Protein 5XG5 (pdb70)

CATH classification: 2.80.10.50

Radius of gyration: 13.33 Å; Cα contacts (8 Å, |Δi|>4): 384; chains: 1; bounding box: 34×32×32 Å

Nearest PDB structures (foldseek):
  5xg5-assembly1_A  TM=1.007E+00  e=4.130E-28  synthetic construct
  5duy-assembly2_B  TM=9.718E-01  e=3.790E-18  Crenomytilus grayanus
  3wmv-assembly1_B  TM=9.701E-01  e=1.271E-17  Mytilus galloprovincialis
  6bfm-assembly1_A  TM=9.701E-01  e=1.340E-17  Mytilus californianus
  8bad-assembly1_A  TM=8.390E-01  e=9.333E-09  Bacillus thuringiensis

B-factor: mean 15.12, std 8.17, range [5.8, 57.28]

Structure (mmCIF, N/CA/C/O backbone):
data_5XG5
#
_entry.id   5XG5
#
_cell.length_a   42.782
_cell.length_b   38.677
_cell.length_c   42.761
_cell.angle_alpha   90.000
_cell.angle_beta   97.560
_cell.angle_gamma   90.000
#
_symmetry.space_group_name_H-M   'P 1 21 1'
#
loop_
_entity.id
_entity.type
_entity.pdbx_description
1 polymer MITSUBA-1
2 non-polymer 2-acetamido-2-deoxy-alpha-D-galactopyranose
3 water water
#
loop_
_atom_site.group_PDB
_atom_site.id
_atom_site.type_symbol
_atom_site.label_atom_id
_atom_site.label_alt_id
_atom_site.label_comp_id
_atom_site.label_asym_id
_atom_site.label_entity_id
_atom_site.label_seq_id
_atom_site.pdbx_PDB_ins_code
_atom_site.Cartn_x
_atom_site.Cartn_y
_atom_site.Cartn_z
_atom_site.occupancy
_atom_site.B_iso_or_equiv
_atom_site.auth_seq_id
_atom_site.auth_comp_id
_atom_site.auth_asym_id
_atom_site.auth_atom_id
_atom_site.pdbx_PDB_model_num
ATOM 1 N N . HIS A 1 1 ? -4.584 6.363 1.522 1.00 29.43 -1 HIS A N 1
ATOM 2 C CA . HIS A 1 1 ? -5.243 5.738 2.637 1.00 30.12 -1 HIS A CA 1
ATOM 3 C C . HIS A 1 1 ? -4.677 4.384 2.468 1.00 30.10 -1 HIS A C 1
ATOM 4 O O . HIS A 1 1 ? -5.352 3.399 2.357 1.00 40.41 -1 HIS A O 1
ATOM 11 N N . MET A 1 2 ? -3.379 4.404 2.272 1.00 37.57 0 MET A N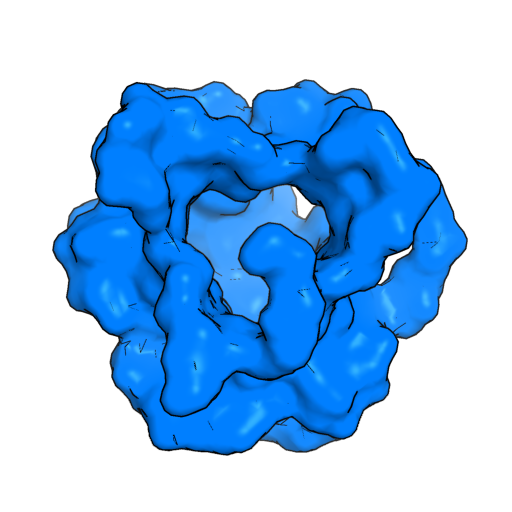 1
ATOM 12 C CA . MET A 1 2 ? -2.601 3.312 2.509 1.00 33.07 0 MET A CA 1
ATOM 13 C C . MET A 1 2 ? -2.882 2.149 1.565 1.00 29.36 0 MET A C 1
ATOM 14 O O . MET A 1 2 ? -2.176 1.192 1.700 1.00 31.40 0 MET A O 1
ATOM 19 N N . ASP A 1 3 ? -3.810 2.234 0.572 1.00 25.68 1 ASP A N 1
ATOM 20 C CA . ASP A 1 3 ? -3.789 1.250 -0.539 1.00 26.00 1 ASP A CA 1
ATOM 21 C C . ASP A 1 3 ? -2.664 1.480 -1.611 1.00 22.56 1 ASP A C 1
ATOM 22 O O . ASP A 1 3 ? -2.263 2.601 -1.836 1.00 25.97 1 ASP A O 1
ATOM 27 N N . GLY A 1 4 ? -2.211 0.404 -2.269 1.00 18.31 2 GLY A N 1
ATOM 28 C CA . GLY A 1 4 ? -1.216 0.456 -3.339 1.00 17.06 2 GLY A CA 1
ATOM 29 C C . GLY A 1 4 ? 0.215 0.325 -2.825 1.00 14.04 2 GLY A C 1
ATOM 30 O O . GLY A 1 4 ? 0.449 -0.048 -1.646 1.00 14.26 2 GLY A O 1
ATOM 31 N N . TYR A 1 5 ? 1.177 0.680 -3.650 1.00 12.80 3 TYR A N 1
ATOM 32 C CA . TYR A 1 5 ? 2.576 0.577 -3.246 1.00 11.70 3 TYR A CA 1
ATOM 33 C C . TYR A 1 5 ? 3.197 1.910 -2.907 1.00 11.47 3 TYR A C 1
ATOM 34 O O . TYR A 1 5 ? 2.833 2.923 -3.410 1.00 11.22 3 TYR A O 1
ATOM 43 N N . TYR A 1 6 ? 4.057 1.911 -1.867 1.00 10.76 4 TYR A N 1
ATOM 44 C CA . TYR A 1 6 ? 4.669 3.106 -1.281 1.00 10.68 4 TYR A CA 1
ATOM 45 C C . TYR A 1 6 ? 6.159 2.958 -1.041 1.00 8.82 4 TYR A C 1
ATOM 46 O O . TYR A 1 6 ? 6.631 1.865 -0.741 1.00 9.15 4 TYR A O 1
ATOM 55 N N . LYS A 1 7 ? 6.871 4.063 -1.178 1.00 8.21 5 LYS A N 1
ATOM 56 C CA . LYS A 1 7 ? 8.220 4.269 -0.659 1.00 8.81 5 LYS A CA 1
ATOM 57 C C . LYS A 1 7 ? 8.087 4.869 0.686 1.00 9.30 5 LYS A C 1
ATOM 58 O O . LYS A 1 7 ? 7.257 5.776 0.904 1.00 10.91 5 LYS A O 1
ATOM 64 N N . ILE A 1 8 ? 8.878 4.429 1.636 1.00 8.22 6 ILE A N 1
ATOM 65 C CA . ILE A 1 8 ? 8.849 5.001 2.996 1.00 8.62 6 ILE A CA 1
ATOM 66 C C . ILE A 1 8 ? 10.098 5.896 3.180 1.00 9.09 6 ILE A C 1
ATOM 67 O O . ILE A 1 8 ? 11.206 5.368 3.186 1.00 8.78 6 ILE A O 1
ATOM 72 N N . LYS A 1 9 ? 9.884 7.188 3.250 1.00 8.03 7 LYS A N 1
ATOM 73 C CA . LYS A 1 9 ? 10.984 8.168 3.105 1.00 8.55 7 LYS A CA 1
ATOM 74 C C . LYS A 1 9 ? 11.270 8.822 4.482 1.00 8.78 7 LYS A C 1
ATOM 75 O O . LYS A 1 9 ? 10.365 9.372 5.113 1.00 9.81 7 LYS A O 1
ATOM 81 N N . HIS A 1 10 ? 12.507 8.792 4.919 1.00 8.15 8 HIS A N 1
ATOM 82 C CA . HIS A 1 10 ? 12.932 9.479 6.161 1.00 7.90 8 HIS A CA 1
ATOM 83 C C . HIS A 1 10 ? 12.941 10.997 5.886 1.00 8.41 8 HIS A C 1
ATOM 84 O O . HIS A 1 10 ? 13.616 11.485 4.980 1.00 8.90 8 HIS A O 1
ATOM 91 N N . LYS A 1 11 ? 12.122 11.748 6.627 1.00 8.21 9 LYS A N 1
ATOM 92 C CA . LYS A 1 11 ? 12.008 13.175 6.400 1.00 9.26 9 LYS A CA 1
ATOM 93 C C . LYS A 1 11 ? 13.315 13.921 6.399 1.00 8.70 9 LYS A C 1
ATOM 94 O O . LYS A 1 11 ? 13.588 14.703 5.504 1.00 11.24 9 LYS A O 1
ATOM 100 N N . ALA A 1 12 ? 14.086 13.730 7.451 1.00 9.18 10 ALA A N 1
ATOM 101 C CA . ALA A 1 12 ? 15.276 14.522 7.600 1.00 9.71 10 ALA A CA 1
ATOM 102 C C . ALA A 1 12 ? 16.331 14.351 6.549 1.00 9.68 10 ALA A C 1
ATOM 103 O O . ALA A 1 12 ? 16.939 15.363 6.119 1.00 12.21 10 ALA A O 1
ATOM 105 N N . SER A 1 13 ? 16.534 13.115 6.082 1.00 8.80 11 SER A N 1
ATOM 106 C CA . SER A 1 13 ? 17.569 12.785 5.142 1.00 8.61 11 SER A CA 1
ATOM 107 C C . SER A 1 13 ? 17.152 12.623 3.675 1.00 8.43 11 SER A C 1
ATOM 108 O O . SER A 1 13 ? 17.966 12.692 2.786 1.00 9.04 11 SER A O 1
ATOM 111 N N . GLY A 1 14 ? 15.872 12.234 3.533 1.00 8.42 12 GLY A N 1
ATOM 112 C CA . GLY A 1 14 ? 15.376 11.873 2.226 1.00 8.27 12 GLY A CA 1
ATOM 113 C C . GLY A 1 14 ? 15.643 10.422 1.844 1.00 8.95 12 GLY A C 1
ATOM 114 O O . GLY A 1 14 ? 15.335 10.007 0.743 1.00 9.71 12 GLY A O 1
ATOM 115 N N . LYS A 1 15 ? 16.359 9.682 2.647 1.00 6.58 13 LYS A N 1
ATOM 116 C CA . LYS A 1 15 ? 16.633 8.276 2.370 1.00 7.02 13 LYS A CA 1
ATOM 117 C C . LYS A 1 15 ? 15.349 7.458 2.536 1.00 7.06 13 LYS A C 1
ATOM 118 O O . LYS A 1 15 ? 14.415 7.880 3.175 1.00 9.07 13 LYS A O 1
ATOM 124 N N . PHE A 1 16 ? 15.350 6.229 2.017 1.00 6.26 14 PHE A N 1
ATOM 125 C CA . PHE A 1 16 ? 14.222 5.338 2.014 1.00 6.34 14 PHE A CA 1
ATOM 126 C C . PHE A 1 16 ? 14.468 4.120 2.806 1.00 6.09 14 PHE A C 1
ATOM 127 O O . PHE A 1 16 ? 15.621 3.632 2.912 1.00 6.85 14 PHE A O 1
ATOM 135 N N . VAL A 1 17 ? 13.419 3.444 3.263 1.00 5.80 15 VAL A N 1
ATOM 136 C CA . VAL A 1 17 ? 13.525 2.115 3.872 1.00 6.46 15 VAL A CA 1
ATOM 137 C C . VAL A 1 17 ? 13.759 1.046 2.858 1.00 6.75 15 VAL A C 1
ATOM 138 O O . VAL A 1 17 ? 13.014 0.950 1.855 1.00 7.32 15 VAL A O 1
ATOM 142 N N . HIS A 1 18 ? 14.760 0.209 3.077 1.00 6.36 16 HIS A N 1
ATOM 143 C CA . HIS A 1 18 ? 15.141 -0.919 2.273 1.00 6.28 16 HIS A CA 1
ATOM 144 C C . HIS A 1 18 ? 15.404 -2.171 3.118 1.00 7.03 16 HIS A C 1
ATOM 145 O O . HIS A 1 18 ? 15.884 -2.038 4.232 1.00 7.19 16 HIS A O 1
ATOM 152 N N . PRO A 1 19 ? 15.248 -3.365 2.618 1.00 7.18 17 PRO A N 1
ATOM 153 C CA . PRO A 1 19 ? 15.924 -4.550 3.193 1.00 7.37 17 PRO A CA 1
ATOM 154 C C . PRO A 1 19 ? 17.432 -4.345 2.982 1.00 7.10 17 PRO A C 1
ATOM 155 O O . PRO A 1 19 ? 17.838 -3.894 1.933 1.00 7.10 17 PRO A O 1
ATOM 159 N N . LYS A 1 20 ? 18.265 -4.664 3.966 1.00 7.21 18 LYS A N 1
ATOM 160 C CA . LYS A 1 20 ? 19.685 -4.681 3.746 1.00 8.23 18 LYS A CA 1
ATOM 161 C C . LYS A 1 20 ? 20.087 -5.599 2.653 1.00 8.41 18 LYS A C 1
ATOM 162 O O . LYS A 1 20 ? 19.685 -6.763 2.686 1.00 9.26 18 LYS A O 1
ATOM 168 N N . GLY A 1 21 ? 20.768 -5.034 1.657 1.00 8.02 19 GLY A N 1
ATOM 169 C CA . GLY A 1 21 ? 21.134 -5.776 0.454 1.00 7.99 19 GLY A CA 1
ATOM 170 C C . GLY A 1 21 ? 20.181 -5.584 -0.663 1.00 7.92 19 GLY A C 1
ATOM 171 O O . GLY A 1 21 ? 20.458 -6.005 -1.797 1.00 8.55 19 GLY A O 1
ATOM 172 N N . GLY A 1 22 ? 18.970 -5.041 -0.386 1.00 7.54 20 GLY A N 1
ATOM 173 C CA . GLY A 1 22 ? 18.093 -4.689 -1.463 1.00 6.98 20 GLY A CA 1
ATOM 174 C C . GLY A 1 22 ? 17.496 -5.822 -2.238 1.00 7.72 20 GLY A C 1
ATOM 175 O O . GLY A 1 22 ? 17.044 -5.568 -3.420 1.00 7.68 20 GLY A O 1
ATOM 176 N N . SER A 1 23 ? 17.413 -7.019 -1.688 1.00 7.14 21 SER A N 1
ATOM 177 C CA . SER A 1 23 ? 16.973 -8.149 -2.525 1.00 8.07 21 SER A CA 1
ATOM 178 C C . SER A 1 23 ? 15.464 -8.349 -2.647 1.00 7.63 21 SER A C 1
ATOM 179 O O . SER A 1 23 ? 14.683 -7.882 -1.809 1.00 8.31 21 SER A O 1
ATOM 182 N N . SER A 1 24 ? 15.055 -8.985 -3.755 1.00 8.32 22 SER A N 1
ATOM 183 C CA . SER A 1 24 ? 13.698 -9.387 -3.829 1.00 9.16 22 SER A CA 1
ATOM 184 C C . SER A 1 24 ? 13.296 -10.460 -2.860 1.00 9.33 22 SER A C 1
ATOM 185 O O . SER A 1 24 ? 12.064 -10.563 -2.482 1.00 10.58 22 SER A O 1
ATOM 188 N N . ASN A 1 25 ? 14.235 -11.299 -2.398 1.00 9.08 23 ASN A N 1
ATOM 189 C CA . ASN A 1 25 ? 13.934 -12.463 -1.595 1.00 9.87 23 ASN A CA 1
ATOM 190 C C . ASN A 1 25 ? 14.859 -12.569 -0.388 1.00 10.38 23 ASN A C 1
ATOM 191 O O . ASN A 1 25 ? 15.527 -13.600 -0.224 1.00 10.38 23 ASN A O 1
ATOM 196 N N . PRO A 1 26 ? 14.866 -11.540 0.446 1.00 11.07 24 PRO A N 1
ATOM 197 C CA . PRO A 1 26 ? 15.679 -11.622 1.685 1.00 11.65 24 PRO A CA 1
ATOM 198 C C . PRO A 1 26 ? 15.181 -12.735 2.574 1.00 11.36 24 PRO A C 1
ATOM 199 O O . PRO A 1 26 ? 13.964 -12.937 2.674 1.00 10.69 24 PRO A O 1
ATOM 203 N N . PRO A 1 27 ? 16.093 -13.429 3.308 1.00 10.59 25 PRO A N 1
ATOM 204 C CA . PRO A 1 27 ? 15.650 -14.423 4.282 1.00 11.60 25 PRO A CA 1
ATOM 205 C C . PRO A 1 27 ? 15.044 -13.751 5.514 1.00 10.64 25 PRO A C 1
ATOM 206 O O . PRO A 1 27 ? 15.205 -12.535 5.779 1.00 9.80 25 PRO A O 1
ATOM 210 N N . ASN A 1 28 ? 14.330 -14.545 6.268 1.00 11.18 26 ASN A N 1
ATOM 211 C CA . ASN A 1 28 ? 13.894 -14.096 7.613 1.00 9.87 26 ASN A CA 1
ATOM 212 C C . ASN A 1 28 ? 15.043 -13.500 8.444 1.00 10.45 26 ASN A C 1
ATOM 213 O O . ASN A 1 28 ? 16.186 -13.969 8.397 1.00 11.28 26 ASN A O 1
ATOM 218 N N . ASP A 1 29 ? 14.684 -12.424 9.154 1.00 10.43 27 ASP A N 1
ATOM 219 C CA . ASP A 1 29 ? 15.576 -11.659 10.039 1.00 9.54 27 ASP A CA 1
ATOM 220 C C . ASP A 1 29 ? 16.598 -10.806 9.364 1.00 9.48 27 ASP A C 1
ATOM 221 O O . ASP A 1 29 ? 17.528 -10.305 9.960 1.00 12.26 27 ASP A O 1
ATOM 226 N N . THR A 1 30 ? 16.380 -10.554 8.059 1.00 8.15 28 THR A N 1
ATOM 227 C CA . THR A 1 30 ? 17.137 -9.581 7.350 1.00 8.19 28 THR A CA 1
ATOM 228 C C . THR A 1 30 ? 16.825 -8.200 7.933 1.00 7.62 28 THR A C 1
ATOM 229 O O . THR A 1 30 ? 15.661 -7.794 8.048 1.00 8.51 28 THR A O 1
ATOM 233 N N . ASN A 1 31 ? 17.877 -7.402 8.175 1.00 8.48 29 ASN A N 1
ATOM 234 C CA . ASN A 1 31 ? 17.711 -6.069 8.751 1.00 9.37 29 ASN A CA 1
ATOM 235 C C . ASN A 1 31 ? 17.028 -5.123 7.781 1.00 8.09 29 ASN A C 1
ATOM 236 O O . ASN A 1 31 ? 17.208 -5.250 6.562 1.00 9.25 29 ASN A O 1
ATOM 241 N N . LEU A 1 32 ? 16.311 -4.161 8.270 1.00 7.09 30 LEU A N 1
ATOM 242 C CA . LEU A 1 32 ? 15.833 -3.003 7.495 1.00 7.54 30 LEU A CA 1
ATOM 243 C C . LEU A 1 32 ? 16.783 -1.881 7.708 1.00 6.70 30 LEU A C 1
ATOM 244 O O . LEU A 1 32 ? 17.272 -1.697 8.887 1.00 6.89 30 LEU A O 1
ATOM 249 N N . VAL A 1 33 ? 17.034 -1.121 6.701 1.00 6.79 31 VAL A N 1
ATOM 250 C CA . VAL A 1 33 ? 18.035 -0.068 6.682 1.00 6.45 31 VAL A CA 1
ATOM 251 C C . VAL A 1 33 ? 17.504 1.123 5.915 1.00 7.61 31 VAL A C 1
ATOM 252 O O . VAL A 1 33 ? 16.512 1.061 5.228 1.00 8.15 31 VAL A O 1
ATOM 256 N N . LEU A 1 34 ? 18.171 2.259 6.028 1.00 7.71 32 LEU A N 1
ATOM 257 C CA . LEU A 1 34 ? 17.945 3.390 5.129 1.00 7.01 32 LEU A CA 1
ATOM 258 C C . LEU A 1 34 ? 18.939 3.408 4.008 1.00 7.05 32 LEU A C 1
ATOM 259 O O . LEU A 1 34 ? 20.156 3.098 4.191 1.00 7.13 32 LEU A O 1
ATOM 264 N N . HIS A 1 35 ? 18.525 3.802 2.788 1.00 7.05 33 HIS A N 1
ATOM 265 C CA . HIS A 1 35 ? 19.397 3.922 1.647 1.00 7.15 33 HIS A CA 1
ATOM 266 C C . HIS A 1 35 ? 18.745 4.905 0.614 1.00 7.38 33 HIS A C 1
ATOM 267 O O . HIS A 1 35 ? 17.549 4.963 0.497 1.00 6.66 33 HIS A O 1
ATOM 274 N N . SER A 1 36 ? 19.579 5.685 -0.027 1.00 7.49 34 SER A N 1
ATOM 275 C CA . SER A 1 36 ? 19.148 6.646 -1.039 1.00 7.81 34 SER A CA 1
ATOM 276 C C . SER A 1 36 ? 18.470 6.079 -2.284 1.00 7.75 34 SER A C 1
ATOM 277 O O . SER A 1 36 ? 17.661 6.789 -2.910 1.00 9.48 34 SER A O 1
ATOM 280 N N . ASP A 1 37 ? 18.815 4.864 -2.638 1.00 7.55 35 ASP A N 1
ATOM 281 C CA . ASP A 1 37 ? 18.390 4.322 -3.937 1.00 8.32 35 ASP A CA 1
ATOM 282 C C . ASP A 1 37 ? 16.849 4.039 -3.961 1.00 8.34 35 ASP A C 1
ATOM 283 O O . ASP A 1 37 ? 16.180 3.802 -2.972 1.00 8.85 35 ASP A O 1
ATOM 288 N N . LYS A 1 38 ? 16.300 4.114 -5.196 1.00 8.64 36 LYS A N 1
ATOM 289 C CA . LYS A 1 38 ? 14.934 3.779 -5.517 1.00 10.29 36 LYS A CA 1
ATOM 290 C C . LYS A 1 38 ? 14.940 2.683 -6.563 1.00 8.69 36 LYS A C 1
ATOM 291 O O . LYS A 1 38 ? 15.688 2.729 -7.573 1.00 11.00 36 LYS A O 1
ATOM 297 N N . HIS A 1 39 ? 14.076 1.720 -6.293 1.00 9.31 37 HIS A N 1
ATOM 298 C CA . HIS A 1 39 ? 13.861 0.557 -7.110 1.00 8.22 37 HIS A CA 1
ATOM 299 C C . HIS A 1 39 ? 12.683 -0.286 -6.547 1.00 8.62 37 HIS A C 1
ATOM 300 O O . HIS A 1 39 ? 12.102 0.021 -5.512 1.00 9.22 37 HIS A O 1
ATOM 307 N N . GLU A 1 40 ? 12.297 -1.348 -7.266 1.00 9.44 38 GLU A N 1
ATOM 308 C CA . GLU A 1 40 ? 11.111 -2.016 -6.911 1.00 10.53 38 GLU A CA 1
ATOM 309 C C . GLU A 1 40 ? 11.228 -2.821 -5.625 1.00 10.06 38 GLU A C 1
ATOM 310 O O . GLU A 1 40 ? 10.239 -3.257 -5.052 1.00 9.31 38 GLU A O 1
ATOM 316 N N . ARG A 1 41 ? 12.464 -3.040 -5.175 1.00 7.91 39 ARG A N 1
ATOM 317 C CA . ARG A 1 41 ? 12.769 -3.796 -3.927 1.00 8.02 39 ARG A CA 1
ATOM 318 C C . ARG A 1 41 ? 12.774 -2.942 -2.700 1.00 7.62 39 ARG A C 1
ATOM 319 O O . ARG A 1 41 ? 13.047 -3.437 -1.601 1.00 8.16 39 ARG A O 1
ATOM 327 N N . MET A 1 42 ? 12.371 -1.678 -2.822 1.00 8.30 40 MET A N 1
ATOM 328 C CA . MET A 1 42 ? 12.174 -0.794 -1.674 1.00 7.56 40 MET A CA 1
ATOM 329 C C . MET A 1 42 ? 10.720 -0.317 -1.591 1.00 8.73 40 MET A C 1
ATOM 330 O O . MET A 1 42 ? 10.438 0.613 -0.863 1.00 9.23 40 MET A O 1
ATOM 335 N N . LEU A 1 43 ? 9.800 -1.020 -2.284 1.00 8.16 41 LEU A N 1
ATOM 336 C CA . LEU A 1 43 ? 8.381 -0.712 -2.168 1.00 7.84 41 LEU A CA 1
ATOM 337 C C . LEU A 1 43 ? 7.737 -1.559 -1.081 1.00 7.91 41 LEU A C 1
ATOM 338 O O . LEU A 1 43 ? 8.091 -2.734 -0.868 1.00 8.10 41 LEU A O 1
ATOM 343 N N . PHE A 1 44 ? 6.765 -0.972 -0.416 1.00 8.50 42 PHE A N 1
ATOM 344 C CA . PHE A 1 44 ? 5.980 -1.565 0.664 1.00 8.04 42 PHE A CA 1
ATOM 345 C C . PHE A 1 44 ? 4.499 -1.394 0.477 1.00 9.90 42 PHE A C 1
ATOM 346 O O . PHE A 1 44 ? 4.058 -0.499 -0.292 1.00 10.70 42 PHE A O 1
ATOM 354 N N . GLN A 1 45 ? 3.747 -2.299 1.037 1.00 10.49 43 GLN A N 1
ATOM 355 C CA . GLN A 1 45 ? 2.273 -2.211 1.084 1.00 13.56 43 GLN A CA 1
ATOM 356 C C . GLN A 1 45 ? 1.907 -2.139 2.534 1.00 12.73 43 GLN A C 1
ATOM 357 O O . GLN A 1 45 ? 2.555 -2.717 3.418 1.00 13.45 43 GLN A O 1
ATOM 363 N N . PHE A 1 46 ? 0.781 -1.518 2.845 1.00 13.06 44 PHE A N 1
ATOM 364 C CA . PHE A 1 46 ? 0.318 -1.412 4.237 1.00 14.06 44 PHE A CA 1
ATOM 365 C C . PHE A 1 46 ? -1.001 -2.175 4.319 1.00 13.60 44 PHE A C 1
ATOM 366 O O . PHE A 1 46 ? -1.931 -1.907 3.518 1.00 16.97 44 PHE A O 1
ATOM 374 N N . VAL A 1 47 ? -1.074 -3.150 5.144 1.00 13.63 45 VAL A N 1
ATOM 375 C CA . VAL A 1 47 ? -2.253 -3.966 5.257 1.00 14.76 45 VAL A CA 1
ATOM 376 C C . VAL A 1 47 ? -3.037 -3.546 6.468 1.00 14.10 45 VAL A C 1
ATOM 377 O O . VAL A 1 47 ? -2.607 -3.709 7.610 1.00 13.66 45 VAL A O 1
ATOM 381 N N . ASP A 1 48 ? -4.197 -2.887 6.240 1.00 18.44 46 ASP A N 1
ATOM 382 C CA . ASP A 1 48 ? -5.030 -2.378 7.272 1.00 21.48 46 ASP A CA 1
ATOM 383 C C . ASP A 1 48 ? -5.857 -3.471 7.954 1.00 21.81 46 ASP A C 1
ATOM 384 O O . ASP A 1 48 ? -6.555 -4.216 7.306 1.00 23.31 46 ASP A O 1
ATOM 389 N N . LEU A 1 49 ? -5.668 -3.638 9.253 1.00 21.17 47 LEU A N 1
ATOM 390 C CA . LEU A 1 49 ? -6.369 -4.669 10.001 1.00 22.10 47 LEU A CA 1
ATOM 391 C C . LEU A 1 49 ? -7.600 -4.085 10.666 1.00 26.24 47 LEU A C 1
ATOM 392 O O . LEU A 1 49 ? -8.370 -4.816 11.333 1.00 29.80 47 LEU A O 1
ATOM 397 N N . GLY A 1 50 ? -7.802 -2.793 10.492 1.00 25.80 48 GLY A N 1
ATOM 398 C CA . GLY A 1 50 ? -8.838 -2.088 11.224 1.00 28.69 48 GLY A CA 1
ATOM 399 C C . GLY A 1 50 ? -8.309 -1.326 12.437 1.00 30.51 48 GLY A C 1
ATOM 400 O O . GLY A 1 50 ? -7.228 -1.640 13.027 1.00 32.20 48 GLY A O 1
ATOM 401 N N . ASP A 1 51 ? -9.064 -0.292 12.765 1.00 35.30 49 ASP A N 1
ATOM 402 C CA . ASP A 1 51 ? -8.802 0.608 13.901 1.00 37.69 49 ASP A CA 1
ATOM 403 C C . ASP A 1 51 ? -7.406 1.210 13.913 1.00 32.31 49 ASP A C 1
ATOM 404 O O . ASP A 1 51 ? -6.823 1.435 14.979 1.00 39.29 49 ASP A O 1
ATOM 409 N N . GLY A 1 52 ? -6.905 1.509 12.717 1.00 28.69 50 GLY A N 1
ATOM 410 C CA . GLY A 1 52 ? -5.643 2.212 12.535 1.00 25.98 50 GLY A CA 1
ATOM 411 C C . GLY A 1 52 ? -4.387 1.360 12.759 1.00 23.50 50 GLY A C 1
ATOM 412 O O . GLY A 1 52 ? -3.296 1.924 12.795 1.00 24.00 50 GLY A O 1
ATOM 413 N N . TYR A 1 53 ? -4.512 0.036 12.917 1.00 20.01 51 TYR A N 1
ATOM 414 C CA . TYR A 1 53 ? -3.326 -0.837 12.953 1.00 18.61 51 TYR A CA 1
ATOM 415 C C . TYR A 1 53 ? -3.042 -1.565 11.668 1.00 18.54 51 TYR A C 1
ATOM 416 O O . TYR A 1 53 ? -3.932 -2.005 10.962 1.00 20.17 51 TYR A O 1
ATOM 425 N N . TYR A 1 54 ? -1.746 -1.604 11.346 1.00 13.48 52 TYR A N 1
ATOM 426 C CA . TYR A 1 54 ? -1.317 -2.053 10.089 1.00 13.20 52 TYR A CA 1
ATOM 427 C C . TYR A 1 54 ? -0.155 -3.078 10.214 1.00 12.38 52 TYR A C 1
ATOM 428 O O . TYR A 1 54 ? 0.680 -3.055 11.146 1.00 11.94 52 TYR A O 1
ATOM 437 N N . LYS A 1 55 ? -0.166 -3.979 9.307 1.00 11.01 53 LYS A N 1
ATOM 438 C CA . LYS A 1 55 ? 1.004 -4.813 8.957 1.00 12.15 53 LYS A CA 1
ATOM 439 C C . LYS A 1 55 ? 1.750 -4.038 7.831 1.00 11.96 53 LYS A C 1
ATOM 440 O O . LYS A 1 55 ? 1.123 -3.470 6.899 1.00 11.92 53 LYS A O 1
ATOM 446 N N . ILE A 1 56 ? 3.078 -3.960 7.906 1.00 9.95 54 ILE A N 1
ATOM 447 C CA . ILE A 1 56 ? 3.916 -3.322 6.908 1.00 9.89 54 ILE A CA 1
ATOM 448 C C . ILE A 1 56 ? 4.621 -4.432 6.117 1.00 9.22 54 ILE A C 1
ATOM 449 O O . ILE A 1 56 ? 5.460 -5.116 6.632 1.00 9.84 54 ILE A O 1
ATOM 454 N N . LYS A 1 57 ? 4.242 -4.583 4.861 1.00 9.17 55 LYS A N 1
ATOM 455 C CA . LYS A 1 57 ? 4.644 -5.659 3.982 1.00 10.14 55 LYS A CA 1
ATOM 456 C C . LYS A 1 57 ? 5.583 -5.197 2.892 1.00 9.30 55 LYS A C 1
ATOM 457 O O . LYS A 1 57 ? 5.298 -4.288 2.133 1.00 9.95 55 LYS A O 1
ATOM 463 N N . HIS A 1 58 ? 6.751 -5.899 2.775 1.00 8.00 56 HIS A N 1
ATOM 464 C CA . HIS A 1 58 ? 7.676 -5.681 1.735 1.00 7.78 56 HIS A CA 1
ATOM 465 C C . HIS A 1 58 ? 7.056 -6.246 0.447 1.00 8.19 56 HIS A C 1
ATOM 466 O O . HIS A 1 58 ? 6.805 -7.447 0.393 1.00 9.88 56 HIS A O 1
ATOM 473 N N . LYS A 1 59 ? 6.891 -5.424 -0.560 1.00 7.69 57 LYS A N 1
ATOM 474 C CA . LYS A 1 59 ? 6.281 -5.895 -1.816 1.00 8.62 57 LYS A CA 1
ATOM 475 C C . LYS A 1 59 ? 6.977 -7.067 -2.430 1.00 9.31 57 LYS A C 1
ATOM 476 O O . LYS A 1 59 ? 6.345 -8.127 -2.717 1.00 11.43 57 LYS A O 1
ATOM 482 N N . ALA A 1 60 ? 8.278 -6.992 -2.577 1.00 8.37 58 ALA A N 1
ATOM 483 C CA . ALA A 1 60 ? 8.978 -7.970 -3.403 1.00 8.98 58 ALA A CA 1
ATOM 484 C C . ALA A 1 60 ? 8.972 -9.338 -2.740 1.00 10.11 58 ALA A C 1
ATOM 485 O O . ALA A 1 60 ? 8.881 -10.382 -3.468 1.00 12.03 58 ALA A O 1
ATOM 487 N N . SER A 1 61 ? 9.073 -9.398 -1.421 1.00 9.64 59 SER A N 1
ATOM 488 C CA . SER A 1 61 ? 9.212 -10.690 -0.731 1.00 10.19 59 SER A CA 1
ATOM 489 C C . SER A 1 61 ? 7.949 -11.164 -0.006 1.00 9.69 59 SER A C 1
ATOM 490 O O . SER A 1 61 ? 7.859 -12.337 0.391 1.00 11.71 59 SER A O 1
ATOM 493 N N . GLY A 1 62 ? 7.039 -10.226 0.262 1.00 8.83 60 GLY A N 1
ATOM 494 C CA . GLY A 1 62 ? 5.880 -10.481 1.059 1.00 10.29 60 GLY A CA 1
ATOM 495 C C . GLY A 1 62 ? 6.123 -10.625 2.560 1.00 11.34 60 GLY A C 1
ATOM 496 O O . GLY A 1 62 ? 5.211 -10.973 3.315 1.00 13.05 60 GLY A O 1
ATOM 497 N N . LYS A 1 63 ? 7.327 -10.457 2.986 1.00 10.32 61 LYS A N 1
ATOM 498 C CA . LYS A 1 63 ? 7.625 -10.486 4.437 1.00 9.67 61 LYS A CA 1
ATOM 499 C C . LYS A 1 63 ? 7.232 -9.182 5.111 1.00 9.27 61 LYS A C 1
ATOM 500 O O . LYS A 1 63 ? 7.019 -8.161 4.473 1.00 9.66 61 LYS A O 1
ATOM 506 N N . PHE A 1 64 ? 7.150 -9.189 6.432 1.00 8.39 62 PHE A N 1
ATOM 507 C CA . PHE A 1 64 ? 6.637 -8.085 7.205 1.00 8.44 62 PHE A CA 1
ATOM 508 C C . PHE A 1 64 ? 7.702 -7.475 8.089 1.00 9.38 62 PHE A C 1
ATOM 509 O O . PHE A 1 64 ? 8.625 -8.147 8.471 1.00 8.34 62 PHE A O 1
ATOM 517 N N . VAL A 1 65 ? 7.509 -6.231 8.403 1.00 8.28 63 VAL A N 1
ATOM 518 C CA . VAL A 1 65 ? 8.331 -5.566 9.386 1.00 8.31 63 VAL A CA 1
ATOM 519 C C . VAL A 1 65 ? 8.081 -6.099 10.817 1.00 7.63 63 VAL A C 1
ATOM 520 O O . VAL A 1 65 ? 6.945 -6.040 11.263 1.00 8.06 63 VAL A O 1
ATOM 524 N N . HIS A 1 66 ? 9.150 -6.536 11.527 1.00 7.98 64 HIS A N 1
ATOM 525 C CA . HIS A 1 66 ? 9.151 -6.963 12.924 1.00 8.21 64 HIS A CA 1
ATOM 526 C C . HIS A 1 66 ? 10.217 -6.270 13.702 1.00 8.04 64 HIS A C 1
ATOM 527 O O . HIS A 1 66 ? 11.303 -6.038 13.187 1.00 8.46 64 HIS A O 1
ATOM 534 N N . PRO A 1 67 ? 9.993 -6.126 15.019 1.00 9.28 65 PRO A N 1
ATOM 535 C CA . PRO A 1 67 ? 11.151 -6.050 15.861 1.00 8.94 65 PRO A CA 1
ATOM 536 C C . PRO A 1 67 ? 11.906 -7.335 15.949 1.00 8.69 65 PRO A C 1
ATOM 537 O O . PRO A 1 67 ? 11.271 -8.362 16.115 1.00 8.87 65 PRO A O 1
ATOM 541 N N . LYS A 1 68 ? 13.240 -7.325 15.855 1.00 9.71 66 LYS A N 1
ATOM 542 C CA . LYS A 1 68 ? 14.038 -8.500 15.964 1.00 10.28 66 LYS A CA 1
ATOM 543 C C . LYS A 1 68 ? 13.748 -9.187 17.282 1.00 11.78 66 LYS A C 1
ATOM 544 O O . LYS A 1 68 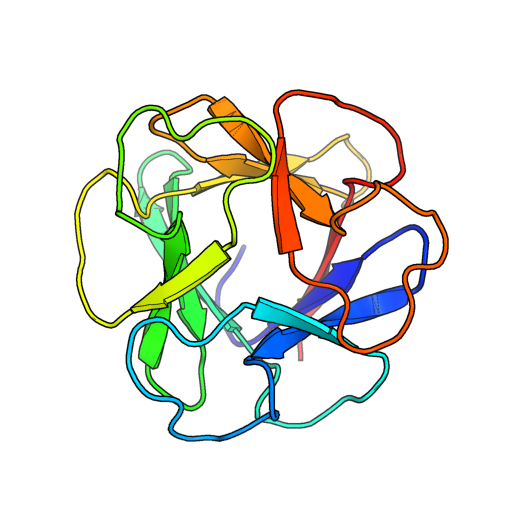? 13.867 -8.486 18.331 1.00 12.98 66 LYS A O 1
ATOM 550 N N . GLY A 1 69 ? 13.352 -10.466 17.223 1.00 12.43 67 GLY A N 1
ATOM 551 C CA . GLY A 1 69 ? 12.976 -11.200 18.457 1.00 12.71 67 GLY A CA 1
ATOM 552 C C . GLY A 1 69 ? 11.504 -11.212 18.757 1.00 15.11 67 GLY A C 1
ATOM 553 O O . GLY A 1 69 ? 11.042 -12.073 19.531 1.00 19.56 67 GLY A O 1
ATOM 554 N N . GLY A 1 70 ? 10.744 -10.321 18.162 1.00 12.54 68 GLY A N 1
ATOM 555 C CA . GLY A 1 70 ? 9.295 -10.251 18.290 1.00 12.99 68 GLY A CA 1
ATOM 556 C C . GLY A 1 70 ? 8.676 -9.925 19.639 1.00 12.52 68 GLY A C 1
ATOM 557 O O . GLY A 1 70 ? 7.564 -10.381 19.958 1.00 14.62 68 GLY A O 1
ATOM 558 N N . SER A 1 71 ? 9.420 -9.264 20.498 1.00 13.14 69 SER A N 1
ATOM 559 C CA . SER A 1 71 ? 8.922 -8.971 21.850 1.00 13.62 69 SER A CA 1
ATOM 560 C C . SER A 1 71 ? 7.827 -7.917 21.835 1.00 15.41 69 SER A C 1
ATOM 561 O O . SER A 1 71 ? 7.757 -7.024 20.957 1.00 13.85 69 SER A O 1
ATOM 564 N N . SER A 1 72 ? 6.918 -8.055 22.809 1.00 13.28 70 SER A N 1
ATOM 565 C CA . SER A 1 72 ? 5.994 -7.017 23.165 1.00 15.79 70 SER A CA 1
ATOM 566 C C . SER A 1 72 ? 6.589 -5.709 23.735 1.00 14.73 70 SER A C 1
ATOM 567 O O . SER A 1 72 ? 5.972 -4.632 23.679 1.00 15.80 70 SER A O 1
ATOM 570 N N . ASN A 1 73 ? 7.776 -5.805 24.264 1.00 14.34 71 ASN A N 1
ATOM 571 C CA . ASN A 1 73 ? 8.485 -4.677 24.748 1.00 15.40 71 ASN A CA 1
ATOM 572 C C . ASN A 1 73 ? 9.955 -4.765 24.438 1.00 15.66 71 ASN A C 1
ATOM 573 O O . ASN A 1 73 ? 10.808 -4.961 25.312 1.00 15.29 71 ASN A O 1
ATOM 578 N N . PRO A 1 74 ? 10.300 -4.606 23.180 1.00 13.06 72 PRO A N 1
ATOM 579 C CA . PRO A 1 74 ? 11.725 -4.631 22.826 1.00 13.97 72 PRO A CA 1
ATOM 580 C C . PRO A 1 74 ? 12.429 -3.467 23.494 1.00 11.55 72 PRO A C 1
ATOM 581 O O . PRO A 1 74 ? 11.832 -2.371 23.575 1.00 14.95 72 PRO A O 1
ATOM 585 N N . PRO A 1 75 ? 13.725 -3.617 23.840 1.00 12.31 73 PRO A N 1
ATOM 586 C CA . PRO A 1 75 ? 14.521 -2.517 24.331 1.00 11.92 73 PRO A CA 1
ATOM 587 C C . PRO A 1 75 ? 14.790 -1.424 23.291 1.00 12.29 73 PRO A C 1
ATOM 588 O O . PRO A 1 75 ? 14.699 -1.663 22.046 1.00 11.57 73 PRO A O 1
ATOM 592 N N . ASN A 1 76 ? 15.116 -0.245 23.760 1.00 11.65 74 ASN A N 1
ATOM 593 C CA . ASN A 1 76 ? 15.628 0.746 22.839 1.00 11.79 74 ASN A CA 1
ATOM 594 C C . ASN A 1 76 ? 16.757 0.269 21.993 1.00 11.23 74 ASN A C 1
ATOM 595 O O . ASN A 1 76 ? 17.597 -0.488 22.466 1.00 12.88 74 ASN A O 1
ATOM 600 N N . ASP A 1 77 ? 16.716 0.674 20.710 1.00 10.39 75 ASP A N 1
ATOM 601 C CA . ASP A 1 77 ? 17.697 0.273 19.702 1.00 11.19 75 ASP A CA 1
ATOM 602 C C . ASP A 1 77 ? 17.581 -1.165 19.233 1.00 10.81 75 ASP A C 1
ATOM 603 O O . ASP A 1 77 ? 18.473 -1.673 18.565 1.00 12.63 75 ASP A O 1
ATOM 608 N N . THR A 1 78 ? 16.426 -1.803 19.440 1.00 9.84 76 THR A N 1
ATOM 609 C CA . THR A 1 78 ? 16.161 -3.080 18.833 1.00 9.79 76 THR A CA 1
ATOM 610 C C . THR A 1 78 ? 16.017 -2.941 17.283 1.00 8.69 76 THR A C 1
ATOM 611 O O . THR A 1 78 ? 15.334 -2.083 16.818 1.00 9.26 76 THR A O 1
ATOM 615 N N . ASN A 1 79 ? 16.762 -3.726 16.570 1.00 9.85 77 ASN A N 1
ATOM 616 C CA . ASN A 1 79 ? 16.700 -3.727 15.093 1.00 10.57 77 ASN A CA 1
ATOM 617 C C . ASN A 1 79 ? 15.367 -4.107 14.616 1.00 9.90 77 ASN A C 1
ATOM 618 O O . ASN A 1 79 ? 14.722 -5.001 15.122 1.00 10.89 77 ASN A O 1
ATOM 623 N N . LEU A 1 80 ? 14.942 -3.422 13.557 1.00 8.95 78 LEU A N 1
ATOM 624 C CA . LEU A 1 80 ? 13.784 -3.876 12.763 1.00 8.69 78 LEU A CA 1
ATOM 625 C C . LEU A 1 80 ? 14.278 -4.780 11.606 1.00 8.23 78 LEU A C 1
ATOM 626 O O . LEU A 1 80 ? 15.321 -4.522 10.978 1.00 8.99 78 LEU A O 1
ATOM 631 N N . VAL A 1 81 ? 13.523 -5.855 11.395 1.00 7.16 79 VAL A N 1
ATOM 632 C CA . VAL A 1 81 ? 13.870 -6.869 10.399 1.00 7.49 79 VAL A CA 1
ATOM 633 C C . VAL A 1 81 ? 12.605 -7.227 9.577 1.00 8.03 79 VAL A C 1
ATOM 634 O O . VAL A 1 81 ? 11.488 -6.910 9.965 1.00 8.93 79 VAL A O 1
ATOM 638 N N . LEU A 1 82 ? 12.850 -7.888 8.480 1.00 8.17 80 LEU A N 1
ATOM 639 C CA . LEU A 1 82 ? 11.758 -8.601 7.832 1.00 8.08 80 LEU A CA 1
ATOM 640 C C . LEU A 1 82 ? 11.585 -10.048 8.249 1.00 8.04 80 LEU A C 1
ATOM 641 O O . LEU A 1 82 ? 12.569 -10.740 8.420 1.00 8.70 80 LEU A O 1
ATOM 646 N N . HIS A 1 83 ? 10.345 -10.512 8.394 1.00 8.28 81 HIS A N 1
ATOM 647 C CA . HIS A 1 83 ? 10.044 -11.886 8.813 1.00 9.63 81 HIS A CA 1
ATOM 648 C C . HIS A 1 83 ? 8.688 -12.223 8.274 1.00 9.88 81 HIS A C 1
ATOM 649 O O . HIS A 1 83 ? 7.785 -11.401 8.293 1.00 9.07 81 HIS A O 1
ATOM 656 N N . SER A 1 84 ? 8.519 -13.502 7.906 1.00 11.20 82 SER A N 1
ATOM 657 C CA . SER A 1 84 ? 7.239 -13.982 7.416 1.00 12.04 82 SER A CA 1
ATOM 658 C C . SER A 1 84 ? 6.144 -14.177 8.502 1.00 12.11 82 SER A C 1
ATOM 659 O O . SER A 1 84 ? 4.965 -14.303 8.188 1.00 12.58 82 SER A O 1
ATOM 662 N N . ASP A 1 85 ? 6.477 -14.251 9.789 1.00 11.60 83 ASP A N 1
ATOM 663 C CA . ASP A 1 85 ? 5.484 -14.555 10.766 1.00 11.05 83 ASP A CA 1
ATOM 664 C C . ASP A 1 85 ? 4.537 -13.398 10.972 1.00 11.96 83 ASP A C 1
ATOM 665 O O . ASP A 1 85 ? 4.851 -12.210 10.735 1.00 12.05 83 ASP A O 1
ATOM 670 N N . LYS A 1 86 ? 3.330 -13.721 11.434 1.00 11.80 84 LYS A N 1
ATOM 671 C CA . LYS A 1 86 ? 2.342 -12.712 11.750 1.00 12.74 84 LYS A CA 1
ATOM 672 C C . LYS A 1 86 ? 1.892 -12.954 13.194 1.00 13.17 84 LYS A C 1
ATOM 673 O O . LYS A 1 86 ? 1.534 -14.092 13.576 1.00 17.03 84 LYS A O 1
ATOM 679 N N . HIS A 1 87 ? 1.701 -11.885 13.922 1.00 12.43 85 HIS A N 1
ATOM 680 C CA . HIS A 1 87 ? 1.270 -11.860 15.344 1.00 13.09 85 HIS A CA 1
ATOM 681 C C . HIS A 1 87 ? 1.112 -10.401 15.782 1.00 12.84 85 HIS A C 1
ATOM 682 O O . HIS A 1 87 ? 1.524 -9.449 15.080 1.00 12.70 85 HIS A O 1
ATOM 689 N N . GLU A 1 88 ? 0.632 -10.168 17.025 1.00 13.00 86 GLU A N 1
ATOM 690 C CA . GLU A 1 88 ? 0.361 -8.838 17.492 1.00 13.94 86 GLU A CA 1
ATOM 691 C C . GLU A 1 88 ? 1.540 -7.920 17.642 1.00 12.82 86 GLU A C 1
ATOM 692 O O . GLU A 1 88 ? 1.413 -6.735 17.616 1.00 14.83 86 GLU A O 1
ATOM 698 N N . ARG A 1 89 ? 2.736 -8.496 17.684 1.00 13.30 87 ARG A N 1
ATOM 699 C CA . ARG A 1 89 ? 3.961 -7.718 17.933 1.00 13.85 87 ARG A CA 1
ATOM 700 C C . ARG A 1 89 ? 4.594 -7.257 16.618 1.00 13.92 87 ARG A C 1
ATOM 701 O O . ARG A 1 89 ? 5.727 -6.690 16.608 1.00 14.23 87 ARG A O 1
ATOM 709 N N . MET A 1 90 ? 3.898 -7.498 15.489 1.00 12.83 88 MET A N 1
ATOM 710 C CA . MET A 1 90 ? 4.408 -6.912 14.247 1.00 13.67 88 MET A CA 1
ATOM 711 C C . MET A 1 90 ? 3.410 -5.886 13.682 1.00 13.10 88 MET A C 1
ATOM 712 O O . MET A 1 90 ? 3.466 -5.528 12.508 1.00 12.48 88 MET A O 1
ATOM 717 N N . LEU A 1 91 ? 2.478 -5.393 14.522 1.00 11.73 89 LEU A N 1
ATOM 718 C CA . LEU A 1 91 ? 1.549 -4.382 14.131 1.00 12.63 89 LEU A CA 1
ATOM 719 C C . LEU A 1 91 ? 2.072 -3.009 14.426 1.00 10.49 89 LEU A C 1
ATOM 720 O O . LEU A 1 91 ? 2.710 -2.786 15.464 1.00 11.05 89 LEU A O 1
ATOM 725 N N . PHE A 1 92 ? 1.722 -2.030 13.605 1.00 12.02 90 PHE A N 1
ATOM 726 C CA . PHE A 1 92 ? 2.111 -0.650 13.707 1.00 11.65 90 PHE A CA 1
ATOM 727 C C . PHE A 1 92 ? 0.959 0.314 13.556 1.00 13.22 90 PHE A C 1
ATOM 728 O O . PHE A 1 92 ? 0.001 0.012 12.818 1.00 14.84 90 PHE A O 1
ATOM 736 N N . GLN A 1 93 ? 1.155 1.488 14.093 1.00 13.06 91 GLN A N 1
ATOM 737 C CA . GLN A 1 93 ? 0.227 2.637 13.991 1.00 15.07 91 GLN A CA 1
ATOM 738 C C . GLN A 1 93 ? 0.989 3.812 13.353 1.00 13.98 91 GLN A C 1
ATOM 739 O O . GLN A 1 93 ? 2.178 4.026 13.574 1.00 14.09 91 GLN A O 1
ATOM 745 N N . PHE A 1 94 ? 0.325 4.546 12.481 1.00 12.98 92 PHE A N 1
ATOM 746 C CA . PHE A 1 94 ? 0.869 5.757 11.845 1.00 13.64 92 PHE A CA 1
ATOM 747 C C . PHE A 1 94 ? 0.247 7.003 12.385 1.00 15.57 92 PHE A C 1
ATOM 748 O O . PHE A 1 94 ? -0.981 7.196 12.318 1.00 18.72 92 PHE A O 1
ATOM 756 N N . VAL A 1 95 ? 1.041 7.822 13.013 1.00 14.37 93 VAL A N 1
ATOM 757 C CA . VAL A 1 95 ? 0.558 9.017 13.653 1.00 14.26 93 VAL A CA 1
ATOM 758 C C . VAL A 1 95 ? 0.933 10.219 12.833 1.00 13.85 93 VAL A C 1
ATOM 759 O O . VAL A 1 95 ? 2.095 10.564 12.716 1.00 11.24 93 VAL A O 1
ATOM 763 N N . ASP A 1 96 ? -0.059 10.913 12.222 1.00 14.13 94 ASP A N 1
ATOM 764 C CA . ASP A 1 96 ? 0.210 12.106 11.400 1.00 15.44 94 ASP A CA 1
ATOM 765 C C . ASP A 1 96 ? 0.432 13.301 12.315 1.00 16.67 94 ASP A C 1
ATOM 766 O O . ASP A 1 96 ? -0.365 13.554 13.221 1.00 17.07 94 ASP A O 1
ATOM 771 N N . LEU A 1 97 ? 1.516 14.014 12.124 1.00 17.25 95 LEU A N 1
ATOM 772 C CA . LEU A 1 97 ? 1.801 15.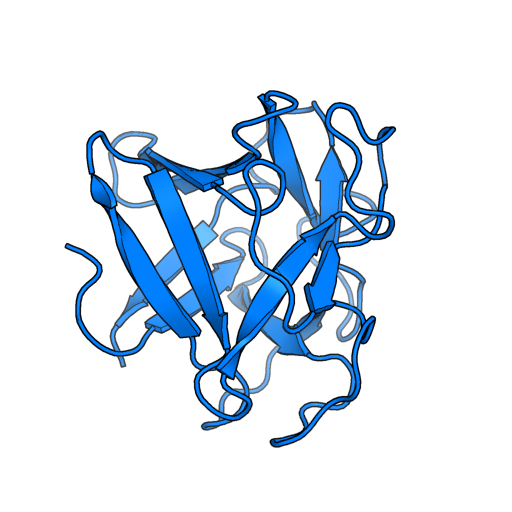221 12.932 1.00 20.14 95 LEU A CA 1
ATOM 773 C C . LEU A 1 97 ? 0.914 16.353 12.527 1.00 22.11 95 LEU A C 1
ATOM 774 O O . LEU A 1 97 ? 0.820 17.378 13.250 1.00 25.43 95 LEU A O 1
ATOM 779 N N . GLY A 1 98 ? 0.348 16.247 11.335 1.00 18.82 96 GLY A N 1
ATOM 780 C CA . GLY A 1 98 ? -0.743 17.162 10.907 1.00 21.01 96 GLY A CA 1
ATOM 781 C C . GLY A 1 98 ? -0.540 17.716 9.519 1.00 20.18 96 GLY A C 1
ATOM 782 O O . GLY A 1 98 ? -1.414 18.441 8.979 1.00 20.45 96 GLY A O 1
ATOM 783 N N . ASP A 1 99 ? 0.622 17.430 8.941 1.00 16.58 97 ASP A N 1
ATOM 784 C CA . ASP A 1 99 ? 0.985 17.889 7.590 1.00 16.15 97 ASP A CA 1
ATOM 785 C C . ASP A 1 99 ? 1.458 16.812 6.642 1.00 15.64 97 ASP A C 1
ATOM 786 O O . ASP A 1 99 ? 2.055 17.068 5.601 1.00 16.68 97 ASP A O 1
ATOM 791 N N . GLY A 1 100 ? 1.162 15.558 6.975 1.00 13.77 98 GLY A N 1
ATOM 792 C CA . GLY A 1 100 ? 1.481 14.404 6.125 1.00 14.43 98 GLY A CA 1
ATOM 793 C C . GLY A 1 100 ? 2.859 13.789 6.336 1.00 14.86 98 GLY A C 1
ATOM 794 O 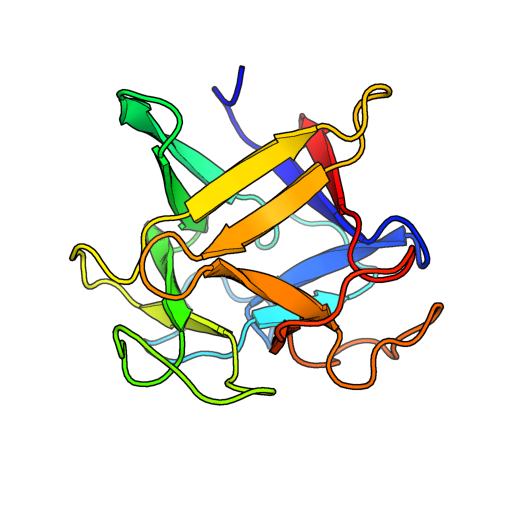O . GLY A 1 100 ? 3.349 12.985 5.528 1.00 19.10 98 GLY A O 1
ATOM 795 N N . TYR A 1 101 ? 3.454 14.115 7.488 1.00 13.42 99 TYR A N 1
ATOM 796 C CA . TYR A 1 101 ? 4.652 13.468 8.029 1.00 14.64 99 TYR A CA 1
ATOM 797 C C . TYR A 1 101 ? 4.209 12.717 9.282 1.00 14.44 99 TYR A C 1
ATOM 798 O O . TYR A 1 101 ? 3.400 13.184 10.058 1.00 17.64 99 TYR A O 1
ATOM 807 N N . TYR A 1 102 ? 4.744 11.510 9.436 1.00 12.14 100 TYR A N 1
ATOM 808 C CA . TYR A 1 102 ? 4.253 10.523 1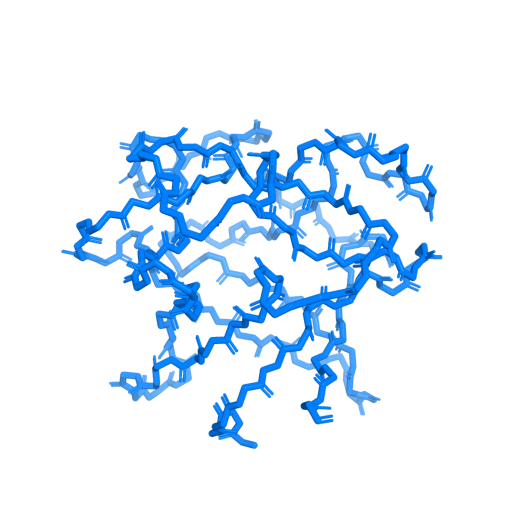0.373 1.00 11.60 100 TYR A CA 1
ATOM 809 C C . TYR A 1 102 ? 5.307 9.950 11.312 1.00 11.24 100 TYR A C 1
ATOM 810 O O . TYR A 1 102 ? 6.477 9.830 10.884 1.00 10.97 100 TYR A O 1
ATOM 819 N N . LYS A 1 103 ? 4.920 9.712 12.528 1.00 10.09 101 LYS A N 1
ATOM 820 C CA . LYS A 1 103 ? 5.674 8.777 13.374 1.00 11.02 101 LYS A CA 1
ATOM 821 C C . LYS A 1 103 ? 5.137 7.418 13.101 1.00 10.80 101 LYS A C 1
ATOM 822 O O . LYS A 1 103 ? 3.935 7.200 13.002 1.00 12.52 101 LYS A O 1
ATOM 828 N N . ILE A 1 104 ? 6.001 6.407 13.113 1.00 9.45 102 ILE A N 1
ATOM 829 C CA . ILE A 1 104 ? 5.607 5.037 12.880 1.00 11.00 102 ILE A CA 1
ATOM 830 C C . ILE A 1 104 ? 5.795 4.300 14.209 1.00 11.37 102 ILE A C 1
ATOM 831 O O . ILE A 1 104 ? 6.908 4.145 14.720 1.00 11.05 102 ILE A O 1
ATOM 836 N N . LYS A 1 105 ? 4.680 3.973 14.834 1.00 10.24 103 LYS A N 1
ATOM 837 C CA . LYS A 1 105 ? 4.656 3.514 16.240 1.00 10.87 103 LYS A CA 1
ATOM 838 C C . LYS A 1 105 ? 4.357 1.995 16.298 1.00 12.28 103 LYS A C 1
ATOM 839 O O . LYS A 1 105 ? 3.338 1.507 15.772 1.00 13.66 103 LYS A O 1
ATOM 845 N N . HIS A 1 106 ? 5.178 1.243 17.009 1.00 11.85 104 HIS A N 1
ATOM 846 C CA . HIS A 1 106 ? 4.983 -0.139 17.286 1.00 11.64 104 HIS A CA 1
ATOM 847 C C . HIS A 1 106 ? 3.839 -0.260 18.281 1.00 11.93 104 HIS A C 1
ATOM 848 O O . HIS A 1 106 ? 3.957 0.211 19.427 1.00 13.42 104 HIS A O 1
ATOM 855 N N . LYS A 1 107 ? 2.807 -0.985 17.904 1.00 11.98 105 LYS A N 1
ATOM 856 C CA . LYS A 1 107 ? 1.563 -1.096 18.720 1.00 13.35 105 LYS A CA 1
ATOM 857 C C . LYS A 1 107 ? 1.901 -1.651 20.087 1.00 13.82 105 LYS A C 1
ATOM 858 O O . LYS A 1 107 ? 1.454 -1.105 21.088 1.00 14.62 105 LYS A O 1
ATOM 864 N N . ALA A 1 108 ? 2.570 -2.789 20.147 1.00 13.67 106 ALA A N 1
ATOM 865 C CA . ALA A 1 108 ? 2.731 -3.509 21.418 1.00 14.34 106 ALA A CA 1
ATOM 866 C C . ALA A 1 108 ? 3.492 -2.721 22.451 1.00 13.91 106 ALA A C 1
ATOM 867 O O . ALA A 1 108 ? 3.187 -2.837 23.639 1.00 16.47 106 ALA A O 1
ATOM 869 N N . SER A 1 109 ? 4.560 -2.026 22.050 1.00 12.71 107 SER A N 1
ATOM 870 C CA . SER A 1 109 ? 5.492 -1.324 22.964 1.00 11.22 107 SER A CA 1
ATOM 871 C C . SER A 1 109 ? 5.275 0.199 23.060 1.00 13.07 107 SER A C 1
ATOM 872 O O . SER A 1 109 ? 5.716 0.787 24.049 1.00 14.51 107 SER A O 1
ATOM 875 N N . GLY A 1 110 ? 4.730 0.802 22.000 1.00 13.13 108 GLY A N 1
ATOM 876 C CA . GLY A 1 110 ? 4.609 2.203 21.856 1.00 13.31 108 GLY A CA 1
ATOM 877 C C . GLY A 1 110 ? 5.901 2.890 21.435 1.00 12.05 108 GLY A C 1
ATOM 878 O O . GLY A 1 110 ? 5.970 4.123 21.391 1.00 14.67 108 GLY A O 1
ATOM 879 N N . LYS A 1 111 ? 6.931 2.138 21.134 1.00 11.25 109 LYS A N 1
ATOM 880 C CA . LYS A 1 111 ? 8.165 2.725 20.632 1.00 9.84 109 LYS A CA 1
ATOM 881 C C . LYS A 1 111 ? 8.014 3.075 19.174 1.00 10.27 109 LYS A C 1
ATOM 882 O O . LYS A 1 111 ? 7.162 2.554 18.545 1.00 11.44 109 LYS A O 1
ATOM 888 N N . PHE A 1 112 ? 8.942 3.882 18.651 1.00 8.83 110 PHE A N 1
ATOM 889 C CA . PHE A 1 112 ? 8.862 4.453 17.284 1.00 9.39 110 PHE A CA 1
ATOM 890 C C . PHE A 1 112 ? 10.017 3.986 16.424 1.00 9.45 110 PHE A C 1
ATOM 891 O O . PHE A 1 112 ? 11.069 3.624 16.866 1.00 9.58 110 PHE A O 1
ATOM 899 N N . VAL A 1 113 ? 9.832 3.982 15.103 1.00 8.48 111 VAL A N 1
ATOM 900 C CA . VAL A 1 113 ? 10.883 3.667 14.176 1.00 8.34 111 VAL A CA 1
ATOM 901 C C . VAL A 1 113 ? 11.832 4.873 14.087 1.00 8.15 111 VAL A C 1
ATOM 902 O O . VAL A 1 113 ? 11.426 6.039 13.837 1.00 8.59 111 VAL A O 1
ATOM 906 N N . HIS A 1 114 ? 13.123 4.589 14.236 1.00 8.02 112 HIS A N 1
ATOM 907 C CA . HIS A 1 114 ? 14.212 5.580 14.111 1.00 7.46 112 HIS A CA 1
ATOM 908 C C . HIS A 1 114 ? 15.352 5.016 13.270 1.00 7.17 112 HIS A C 1
ATOM 909 O O . HIS A 1 114 ? 15.583 3.806 13.248 1.00 7.79 112 HIS A O 1
ATOM 916 N N . PRO A 1 115 ? 16.132 5.865 12.557 1.00 7.69 113 PRO A N 1
ATOM 917 C CA . PRO A 1 115 ? 17.487 5.430 12.183 1.00 7.70 113 PRO A CA 1
ATOM 918 C C . PRO A 1 115 ? 18.309 5.191 13.448 1.00 8.30 113 PRO A C 1
ATOM 919 O O . PRO A 1 115 ? 18.248 6.013 14.395 1.00 9.41 113 PRO A O 1
ATOM 923 N N . LYS A 1 116 ? 19.106 4.144 13.461 1.00 8.33 114 LYS A N 1
ATOM 924 C CA . LYS A 1 116 ? 19.977 3.905 14.638 1.00 9.43 114 LYS A CA 1
ATOM 925 C C . LYS A 1 116 ? 20.933 5.086 14.798 1.00 10.92 114 LYS A C 1
ATOM 926 O O . LYS A 1 116 ? 21.569 5.464 13.828 1.00 11.07 114 LYS A O 1
ATOM 932 N N . GLY A 1 117 ? 20.996 5.672 15.978 1.00 10.07 115 GLY A N 1
ATOM 933 C CA . GLY A 1 117 ? 21.764 6.893 16.129 1.00 11.76 115 GLY A CA 1
ATOM 934 C C . GLY A 1 117 ? 21.018 8.192 15.937 1.00 13.31 115 GLY A C 1
ATOM 935 O O . GLY A 1 117 ? 21.470 9.254 16.391 1.00 13.84 115 GLY A O 1
ATOM 936 N N . GLY A 1 118 ? 19.832 8.173 15.315 1.00 10.61 116 GLY A N 1
ATOM 937 C CA . GLY A 1 118 ? 18.955 9.335 15.259 1.00 10.53 116 GLY A CA 1
ATOM 938 C C . GLY A 1 118 ? 19.449 10.508 14.376 1.00 10.88 116 GLY A C 1
ATOM 939 O O . GLY A 1 118 ? 18.942 11.626 14.548 1.00 12.34 116 GLY A O 1
ATOM 940 N N . SER A 1 119 ? 20.351 1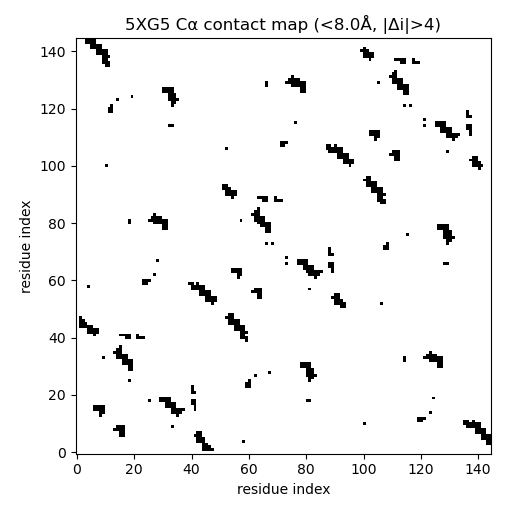0.260 13.453 1.00 9.47 117 SER A N 1
ATOM 941 C CA . SER A 1 119 ? 20.928 11.324 12.664 1.00 10.71 117 SER A CA 1
ATOM 942 C C . SER A 1 119 ? 19.953 11.953 11.694 1.00 11.30 117 SER A C 1
ATOM 943 O O . SER A 1 119 ? 19.111 11.241 11.139 1.00 11.81 117 SER A O 1
ATOM 946 N N . SER A 1 120 ? 20.136 13.236 11.409 1.00 11.39 118 SER A N 1
ATOM 947 C CA . SER A 1 120 ? 19.481 13.886 10.271 1.00 10.56 118 SER A CA 1
ATOM 948 C C . SER A 1 120 ? 20.021 13.381 8.963 1.00 9.95 118 SER A C 1
ATOM 949 O O . SER A 1 120 ? 19.365 13.553 7.913 1.00 11.11 118 SER A O 1
ATOM 952 N N . ASN A 1 121 ? 21.206 12.827 8.946 1.00 8.53 119 ASN A N 1
ATOM 953 C CA . ASN A 1 121 ? 21.807 12.202 7.743 1.00 8.31 119 ASN A CA 1
ATOM 954 C C . ASN A 1 121 ? 22.458 10.909 8.052 1.00 7.67 119 ASN A C 1
ATOM 955 O O . ASN A 1 121 ? 23.709 10.789 8.090 1.00 9.47 119 ASN A O 1
ATOM 960 N N . PRO A 1 122 ? 21.648 9.857 8.290 1.00 7.69 120 PRO A N 1
ATOM 961 C CA . PRO A 1 122 ? 22.226 8.546 8.470 1.00 8.52 120 PRO A CA 1
ATOM 962 C C . PRO A 1 122 ? 23.003 8.116 7.219 1.00 8.35 120 PRO A C 1
ATOM 963 O O . PRO A 1 122 ? 22.482 8.253 6.095 1.00 8.32 120 PRO A O 1
ATOM 967 N N . PRO A 1 123 ? 24.160 7.457 7.293 1.00 7.92 121 PRO A N 1
ATOM 968 C CA . PRO A 1 123 ? 24.803 6.862 6.137 1.00 8.76 121 PRO A CA 1
ATOM 969 C C . PRO A 1 123 ? 23.909 5.798 5.517 1.00 7.69 121 PRO A C 1
ATOM 970 O O . PRO A 1 123 ? 23.018 5.196 6.157 1.00 7.63 121 PRO A O 1
ATOM 974 N N . ASN A 1 124 ? 24.124 5.608 4.230 1.00 7.94 122 ASN A N 1
ATOM 975 C CA . ASN A 1 124 ? 23.471 4.476 3.589 1.00 7.36 122 ASN A CA 1
ATOM 976 C C . ASN A 1 124 ? 23.766 3.182 4.375 1.00 7.05 122 ASN A C 1
ATOM 977 O O . ASN A 1 124 ? 24.912 3.009 4.858 1.00 7.71 122 ASN A O 1
ATOM 982 N N . ASP A 1 125 ? 22.776 2.318 4.453 1.00 7.19 123 ASP A N 1
ATOM 983 C CA . ASP A 1 125 ? 22.839 1.048 5.169 1.00 8.34 123 ASP A CA 1
ATOM 984 C C . ASP A 1 125 ? 22.852 1.197 6.688 1.00 9.45 123 ASP A C 1
ATOM 985 O O . ASP A 1 125 ? 23.042 0.179 7.414 1.00 10.56 123 ASP A O 1
ATOM 990 N N . THR A 1 126 ? 22.418 2.355 7.172 1.00 7.88 124 THR A N 1
ATOM 991 C CA . THR A 1 126 ? 22.188 2.466 8.634 1.00 7.45 124 THR A CA 1
ATOM 992 C C . THR A 1 126 ? 20.942 1.674 9.019 1.00 7.09 124 THR A C 1
ATOM 993 O O . THR A 1 126 ? 19.900 1.806 8.347 1.00 7.72 124 THR A O 1
ATOM 997 N N . ASN A 1 127 ? 21.022 0.888 10.058 1.00 7.76 125 ASN A N 1
ATOM 998 C CA . ASN A 1 127 ? 19.892 0.102 10.498 1.00 8.20 125 ASN A CA 1
ATOM 999 C C . ASN A 1 127 ? 18.771 0.963 11.017 1.00 8.06 125 ASN A C 1
ATOM 1000 O O . ASN A 1 127 ? 18.959 1.989 11.652 1.00 8.51 125 ASN A O 1
ATOM 1005 N N . LEU A 1 128 ? 17.539 0.512 10.823 1.00 7.71 126 LEU A N 1
ATOM 1006 C CA . LEU A 1 128 ? 16.367 1.089 11.440 1.00 8.78 126 LEU A CA 1
ATOM 1007 C C . LEU A 1 128 ? 16.084 0.260 12.717 1.00 8.22 126 LEU A C 1
ATOM 1008 O O . LEU A 1 128 ? 16.285 -0.962 12.761 1.00 8.63 126 LEU A O 1
ATOM 1013 N N . VAL A 1 129 ? 15.662 1.001 13.763 1.00 8.48 127 VAL A N 1
ATOM 1014 C CA . VAL A 1 129 ? 15.505 0.461 15.068 1.00 8.89 127 VAL A CA 1
ATOM 1015 C C . VAL A 1 129 ? 14.192 0.988 15.675 1.00 8.80 127 VAL A C 1
ATOM 1016 O O . VAL A 1 129 ? 13.589 1.932 15.144 1.00 8.87 127 VAL A O 1
ATOM 1020 N N . LEU A 1 130 ? 13.799 0.402 16.804 1.00 9.05 128 LEU A N 1
ATOM 1021 C CA . LEU A 1 130 ? 12.800 0.993 17.681 1.00 8.96 128 LEU A CA 1
ATOM 1022 C C . LEU A 1 130 ? 13.411 1.805 18.813 1.00 9.22 128 LEU A C 1
ATOM 1023 O O . LEU A 1 130 ? 14.431 1.389 19.374 1.00 10.28 128 LEU A O 1
ATOM 1028 N N . HIS A 1 131 ? 12.803 2.965 19.074 1.00 9.10 129 HIS A N 1
ATOM 1029 C CA . HIS A 1 131 ? 13.281 3.774 20.186 1.00 9.49 129 HIS A CA 1
ATOM 1030 C C . HIS A 1 131 ? 12.123 4.575 20.725 1.00 10.89 129 HIS A C 1
ATOM 1031 O O . HIS A 1 131 ? 11.290 5.066 19.957 1.00 9.98 129 HIS A O 1
ATOM 1038 N N . SER A 1 132 ? 12.143 4.838 22.013 1.00 11.69 130 SER A N 1
ATOM 1039 C CA . SER A 1 132 ? 11.085 5.627 22.606 1.00 12.13 130 SER A CA 1
ATOM 1040 C C . SER A 1 132 ? 11.074 7.162 22.353 1.00 11.46 130 SER A C 1
ATOM 1041 O O . SER A 1 132 ? 10.022 7.810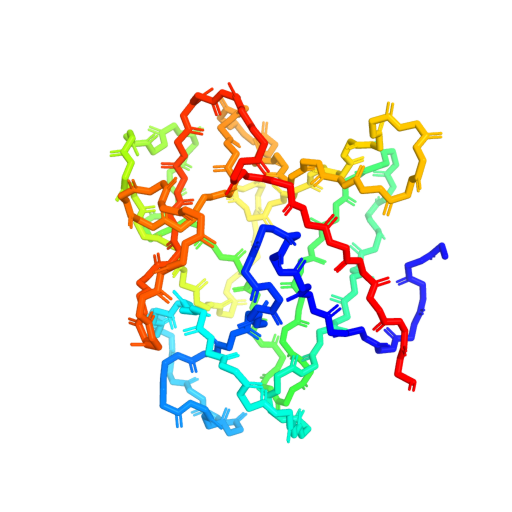 22.523 1.00 14.11 130 SER A O 1
ATOM 1044 N N . ASP A 1 133 ? 12.207 7.728 21.939 1.00 11.67 131 ASP A N 1
ATOM 1045 C CA . ASP A 1 133 ? 12.316 9.158 21.799 1.00 11.88 131 ASP A CA 1
ATOM 1046 C C . ASP A 1 133 ? 11.469 9.670 20.696 1.00 13.16 131 ASP A C 1
ATOM 1047 O O . ASP A 1 133 ? 11.229 8.950 19.727 1.00 12.03 131 ASP A O 1
ATOM 1052 N N . LYS A 1 134 ? 11.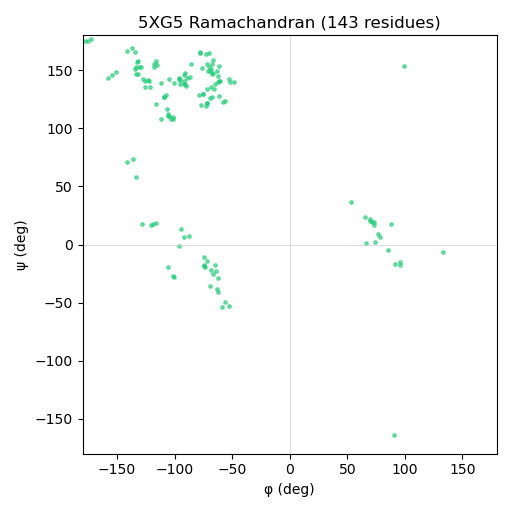071 10.947 20.762 1.00 14.32 132 LYS A N 1
ATOM 1053 C CA . LYS A 1 134 ? 10.394 11.626 19.672 1.00 14.71 132 LYS A CA 1
ATOM 1054 C C . LYS A 1 134 ? 11.194 12.923 19.354 1.00 13.86 132 LYS A C 1
ATOM 1055 O O . LYS A 1 134 ? 11.655 13.663 20.274 1.00 16.46 132 LYS A O 1
ATOM 1061 N N . HIS A 1 135 ? 11.391 13.169 18.071 1.00 12.65 133 HIS A N 1
ATOM 1062 C CA . HIS A 1 135 ? 12.130 14.302 17.538 1.00 12.28 133 HIS A CA 1
ATOM 1063 C C . HIS A 1 135 ? 11.960 14.303 16.025 1.00 12.06 133 HIS A C 1
ATOM 1064 O O . HIS A 1 135 ? 11.334 13.413 15.438 1.00 12.62 133 HIS A O 1
ATOM 1071 N N . GLU A 1 136 ? 12.519 15.307 15.367 1.00 12.23 134 GLU A N 1
ATOM 1072 C CA . GLU A 1 136 ? 12.225 15.441 13.949 1.00 12.13 134 GLU A CA 1
ATOM 1073 C C . GLU A 1 136 ? 12.925 14.418 13.079 1.00 11.90 134 GLU A C 1
ATOM 1074 O O . GLU A 1 136 ? 12.598 14.291 11.888 1.00 12.50 134 GLU A O 1
ATOM 1080 N N . ARG A 1 137 ? 13.854 13.697 13.628 1.00 11.26 135 ARG A N 1
ATOM 1081 C CA . ARG A 1 137 ? 14.628 12.682 12.850 1.00 11.08 135 ARG A CA 1
ATOM 1082 C C . ARG A 1 137 ? 14.014 11.292 12.970 1.00 9.48 135 ARG A C 1
ATOM 1083 O O . ARG A 1 137 ? 14.569 10.305 12.455 1.00 11.52 135 ARG A O 1
ATOM 1091 N N . MET A 1 138 ? 12.809 11.186 13.471 1.00 9.67 136 MET A N 1
ATOM 1092 C CA . MET A 1 138 ? 12.019 9.959 13.423 1.00 10.95 136 MET A CA 1
ATOM 1093 C C . MET A 1 138 ? 10.703 10.113 12.691 1.00 10.61 136 MET A C 1
ATOM 1094 O O . MET A 1 138 ? 9.833 9.282 12.757 1.00 12.36 136 MET A O 1
ATOM 1099 N N . LEU A 1 139 ? 10.603 11.181 11.927 1.00 10.79 137 LEU A N 1
ATOM 1100 C CA . LEU A 1 139 ? 9.462 11.392 11.003 1.00 10.59 137 LEU A CA 1
ATOM 1101 C C . LEU A 1 139 ? 9.731 10.799 9.658 1.00 10.48 137 LEU A C 1
ATOM 1102 O O . LEU A 1 139 ? 10.824 10.914 9.094 1.00 10.11 137 LEU A O 1
ATOM 1107 N N . PHE A 1 140 ? 8.660 10.267 9.095 1.00 8.65 138 PHE A N 1
ATOM 1108 C CA . PHE A 1 140 ? 8.626 9.651 7.763 1.00 9.23 138 PHE A CA 1
ATOM 1109 C C . PHE A 1 140 ? 7.482 10.129 6.914 1.00 10.45 138 PHE A C 1
ATOM 1110 O O . PHE A 1 140 ? 6.460 10.594 7.415 1.00 12.57 138 PHE A O 1
ATOM 1118 N N . GLN A 1 141 ? 7.661 9.979 5.614 1.00 10.39 139 GLN A N 1
ATOM 1119 C CA . GLN A 1 141 ? 6.678 10.319 4.605 1.00 11.37 139 GLN A CA 1
ATOM 1120 C C . GLN A 1 141 ? 6.406 9.089 3.801 1.00 11.49 139 GLN A C 1
ATOM 1121 O O . GLN A 1 141 ? 7.328 8.312 3.486 1.00 11.17 139 GLN A O 1
ATOM 1127 N N . PHE A 1 142 ? 5.167 8.891 3.434 1.00 10.75 140 PHE A N 1
ATOM 1128 C CA . PHE A 1 142 ? 4.737 7.770 2.582 1.00 10.86 140 PHE A CA 1
ATOM 1129 C C . PHE A 1 142 ? 4.500 8.281 1.169 1.00 10.89 140 PHE A C 1
ATOM 1130 O O . PHE A 1 142 ? 3.519 8.996 0.969 1.00 15.25 140 PHE A O 1
ATOM 1138 N N . VAL A 1 143 ? 5.376 7.921 0.282 1.00 10.61 141 VAL A N 1
ATOM 1139 C CA . VAL A 1 143 ? 5.371 8.416 -1.098 1.00 10.08 141 VAL A CA 1
ATOM 1140 C C . VAL A 1 143 ? 4.787 7.382 -2.004 1.00 11.24 141 VAL A C 1
ATOM 1141 O O . VAL A 1 143 ? 5.326 6.302 -2.214 1.00 10.60 141 VAL A O 1
ATOM 1145 N N . ASP A 1 144 ? 3.597 7.655 -2.505 1.00 12.15 142 ASP A N 1
ATOM 1146 C CA . ASP A 1 144 ? 2.931 6.656 -3.304 1.00 14.66 142 ASP A CA 1
ATOM 1147 C C . ASP A 1 144 ? 3.707 6.464 -4.630 1.00 15.27 142 ASP A C 1
ATOM 1148 O O . ASP A 1 144 ? 4.326 7.393 -5.162 1.00 16.52 142 ASP A O 1
ATOM 1153 N N . LEU A 1 145 ? 3.715 5.251 -5.161 1.00 15.01 143 LEU A N 1
ATOM 1154 C CA . LEU A 1 145 ? 4.511 4.958 -6.307 1.00 16.83 143 LEU A CA 1
ATOM 1155 C C . LEU A 1 145 ? 3.990 5.773 -7.551 1.00 19.28 143 LEU A C 1
ATOM 1156 O O . LEU A 1 145 ? 4.884 6.446 -8.155 1.00 22.23 143 LEU A O 1
#

Secondary structure (DSSP, 8-state):
---S-EEEEETTT--EEEETT--SSPPTTEEEEEES--SGGG-EEEEEEETTEEEEEETTT--EEEETT--SSPPTTEEEEEES--SGGG-EEEEE-SSS-EEEEETTT--EEEETT--SSPPTTEEEEEES--SGGG-EEEEE-

Foldseek 3Di:
DQAAKWWKAFVLARWTWAFVVLDLADAWFGFIWTARDDDLRRIWGWDDPDPQKTWIAGVSHRWTWAFVVLDLADDWFGTIGTDRDDDLQRIWGWDDPPPQKTWIAGVSHRWTWAFVVLDSHDPGGGTIGTHRDDDSRRIIHIGHD

Sequence (145 aa):
HMDGYYKIKHKASGKFVHPKGGSSNPPNDTNLVLHSDKHERMLFQFVDLGDGYYKIKHKASGKFVHPKGGSSNPPNDTNLVLHSDKHERMLFQFVDLGDGYYKIKHKASGKFVHPKGGSSNPPNDTNLVLHSDKHERMLFQFVDL

Solvent-accessible surface area: 6639 Å² total; per-residue (Å²): 182,31,129,41,88,17,31,4,65,0,91,44,28,25,18,12,8,6,1,100,69,10,46,55,116,4,98,66,64,20,31,3,0,0,43,55,76,130,46,96,67,1,8,0,46,14,40,74,95,34,148,36,53,21,32,5,52,0,75,38,31,30,39,13,9,8,1,94,78,9,51,62,100,1,95,68,64,15,40,2,0,0,37,56,76,128,50,106,82,1,10,0,59,26,44,71,92,67,102,32,52,46,42,4,56,0,74,46,32,22,28,11,8,7,1,106,75,8,48,63,97,1,95,73,66,22,33,3,1,0,40,57,72,136,45,104,70,1,11,0,48,24,42,104,128